Protein AF-A0AAE1MCB1-F1 (afdb_monomer)

Nearest PDB structures (foldseek):
  1nek-assembly1_C  TM=3.043E-01  e=6.543E+00  Escherichia coli
  6whu-assembly1_C  TM=2.254E-01  e=8.872E+00  Rattus norvegicus

pLDDT: mean 79.87, std 18.41, range [43.16, 97.06]

Sequence (144 aa):
MHILRDCVYARKLWDVLVDPVHLVTFYSASLIEWGLLNLNKDLGSRFNEHWHLIWGVGIWMLWLWRNDACFNEDFQRPISPSEKVVNCWKSYVLVQNSVVSSTSGSLHSANWVPPPTDWVKCNVDGGDGENKRAGWMRWSSEKS

Foldseek 3Di:
DCQCPPDPVNVVLCVQFFDPVCVVVCVPDDPVRNLVCQQPDPRGDPVDPPRNQLSVLSSVVSVVLVVCVVPPPPDDDDPRSNCVSRVVSVVVVVVVVVVVVPPPDDPPPPDDDDDDPQWDDDDDDDDDDPDDDDDTDGDDDPDD

Structure (mmCIF, N/CA/C/O backbone):
data_AF-A0AAE1MCB1-F1
#
_entry.id   AF-A0AAE1MCB1-F1
#
loop_
_atom_site.group_PDB
_atom_site.id
_atom_site.type_symbol
_atom_site.label_atom_id
_atom_site.label_alt_id
_atom_site.label_comp_id
_atom_site.label_asym_id
_atom_site.label_entity_id
_atom_site.label_seq_id
_atom_site.pdbx_PDB_ins_code
_atom_site.Cartn_x
_atom_site.Cartn_y
_atom_site.Cartn_z
_atom_site.occupancy
_atom_site.B_iso_or_equiv
_atom_site.auth_seq_id
_atom_site.auth_comp_id
_atom_site.auth_asym_id
_atom_site.auth_atom_id
_atom_site.pdbx_PDB_model_num
ATOM 1 N N . MET A 1 1 ? -4.958 -11.830 3.586 1.00 61.91 1 MET A N 1
ATOM 2 C CA . MET A 1 1 ? -4.527 -11.253 2.293 1.00 61.91 1 MET A CA 1
ATOM 3 C C . MET A 1 1 ? -5.611 -10.387 1.657 1.00 61.91 1 MET A C 1
ATOM 5 O O . MET A 1 1 ? -5.355 -9.222 1.379 1.00 61.91 1 MET A O 1
ATOM 9 N N . HIS A 1 2 ? -6.828 -10.925 1.485 1.00 79.00 2 HIS A N 1
ATOM 10 C CA . HIS A 1 2 ? -7.849 -10.346 0.605 1.00 79.00 2 HIS A CA 1
ATOM 11 C C . HIS A 1 2 ? -8.125 -8.859 0.794 1.00 79.00 2 HIS A C 1
ATOM 13 O O . HIS A 1 2 ? -8.147 -8.119 -0.175 1.00 79.00 2 HIS A O 1
ATOM 19 N N . ILE A 1 3 ? -8.277 -8.383 2.024 1.00 86.69 3 ILE A N 1
ATOM 20 C CA . ILE A 1 3 ? -8.711 -7.001 2.245 1.00 86.69 3 ILE A CA 1
ATOM 21 C C . ILE A 1 3 ? -7.625 -5.973 1.880 1.00 86.69 3 ILE A C 1
ATOM 23 O O . ILE A 1 3 ? -7.948 -4.903 1.379 1.00 86.69 3 ILE A O 1
ATOM 27 N N . LEU A 1 4 ? -6.347 -6.300 2.080 1.00 93.56 4 LEU A N 1
ATOM 28 C CA . LEU A 1 4 ? -5.229 -5.373 1.855 1.00 93.56 4 LEU A CA 1
ATOM 29 C C . LEU A 1 4 ? -4.547 -5.567 0.495 1.00 93.56 4 LEU A C 1
ATOM 31 O O . LEU A 1 4 ? -3.737 -4.735 0.104 1.00 93.56 4 LEU A O 1
ATOM 35 N N . ARG A 1 5 ? -4.870 -6.640 -0.237 1.00 95.44 5 ARG A N 1
ATOM 36 C CA . ARG A 1 5 ? -4.270 -6.939 -1.546 1.00 95.44 5 ARG A CA 1
ATOM 37 C C . ARG A 1 5 ? -5.296 -7.185 -2.646 1.00 95.44 5 ARG A C 1
ATOM 39 O O . ARG A 1 5 ? -5.203 -6.576 -3.704 1.00 95.44 5 ARG A O 1
ATOM 46 N N . ASP A 1 6 ? -6.262 -8.067 -2.398 1.00 93.88 6 ASP A N 1
ATOM 47 C CA . ASP A 1 6 ? -7.093 -8.648 -3.463 1.00 93.88 6 ASP A CA 1
ATOM 48 C C . ASP A 1 6 ? -8.466 -7.977 -3.615 1.00 93.88 6 ASP A C 1
ATOM 50 O O . ASP A 1 6 ? -9.131 -8.162 -4.633 1.00 93.88 6 ASP A O 1
ATOM 54 N N . CYS A 1 7 ? -8.918 -7.201 -2.626 1.00 93.81 7 CYS A N 1
ATOM 55 C CA . CYS A 1 7 ? -10.198 -6.513 -2.707 1.00 93.81 7 CYS A CA 1
ATOM 56 C C . CYS A 1 7 ? -10.157 -5.448 -3.806 1.00 93.81 7 CYS A C 1
ATOM 58 O O . CYS A 1 7 ? -9.111 -4.861 -4.078 1.00 93.81 7 CYS A O 1
ATOM 60 N N . VAL A 1 8 ? -11.312 -5.164 -4.411 1.00 92.69 8 VAL A N 1
ATOM 61 C CA . VAL A 1 8 ? -11.423 -4.268 -5.577 1.00 92.69 8 VAL A CA 1
ATOM 62 C C . VAL A 1 8 ? -10.741 -2.920 -5.339 1.00 92.69 8 VAL A C 1
ATOM 64 O O . VAL A 1 8 ? -10.068 -2.398 -6.222 1.00 92.69 8 VAL A O 1
ATOM 67 N N . TYR A 1 9 ? -10.886 -2.362 -4.138 1.00 92.81 9 TYR A N 1
ATOM 68 C CA . TYR A 1 9 ? -10.282 -1.080 -3.801 1.00 92.81 9 TYR A CA 1
ATOM 69 C C . TYR A 1 9 ? -8.755 -1.163 -3.653 1.00 92.81 9 TYR A C 1
ATOM 71 O O . TYR A 1 9 ? -8.043 -0.344 -4.228 1.00 92.81 9 TYR A O 1
ATOM 79 N N . ALA A 1 10 ? -8.247 -2.168 -2.933 1.00 95.62 10 ALA A N 1
ATOM 80 C CA . ALA A 1 10 ? -6.808 -2.382 -2.790 1.00 95.62 10 ALA A CA 1
ATOM 81 C C . ALA A 1 10 ? -6.148 -2.671 -4.143 1.00 95.62 10 ALA A C 1
ATOM 83 O O . ALA A 1 10 ? -5.093 -2.122 -4.440 1.00 95.62 10 ALA A O 1
ATOM 84 N N . ARG A 1 11 ? -6.799 -3.463 -5.001 1.00 95.50 11 ARG A N 1
ATOM 85 C CA . ARG A 1 11 ? -6.301 -3.757 -6.347 1.00 95.50 11 ARG A CA 1
ATOM 86 C C . ARG A 1 11 ? -6.107 -2.504 -7.184 1.00 95.50 11 ARG A C 1
ATOM 88 O O . ARG A 1 11 ? -5.014 -2.309 -7.685 1.00 95.50 11 ARG A O 1
ATOM 95 N N . LYS A 1 12 ? -7.101 -1.611 -7.226 1.00 94.31 12 LYS A N 1
ATOM 96 C CA . LYS A 1 12 ? -6.987 -0.331 -7.947 1.00 94.31 12 LYS A CA 1
ATOM 97 C C . LYS A 1 12 ? -5.784 0.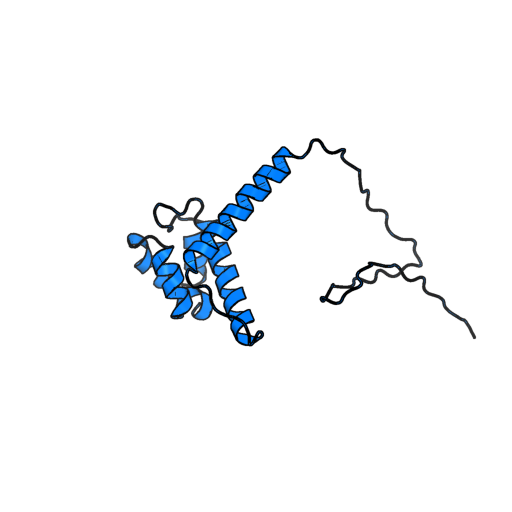502 -7.502 1.00 94.31 12 LYS A C 1
ATOM 99 O O . LYS A 1 12 ? -5.171 1.165 -8.326 1.00 94.31 12 LYS A O 1
ATOM 104 N N . LEU A 1 13 ? -5.454 0.483 -6.209 1.00 95.56 13 LEU A N 1
ATOM 105 C CA . LEU A 1 13 ? -4.256 1.148 -5.699 1.00 95.56 13 LEU A CA 1
ATOM 106 C C . LEU A 1 13 ? -2.983 0.455 -6.208 1.00 95.56 13 LEU A C 1
ATOM 108 O O . LEU A 1 13 ? -2.084 1.113 -6.728 1.00 95.56 13 LEU A O 1
ATOM 112 N N . TRP A 1 14 ? -2.904 -0.865 -6.046 1.00 96.50 14 TRP A N 1
ATOM 113 C CA . TRP A 1 14 ? -1.715 -1.639 -6.396 1.00 96.50 14 TRP A CA 1
ATOM 114 C C . TRP A 1 14 ? -1.451 -1.692 -7.903 1.00 96.50 14 TRP A C 1
ATOM 116 O O . TRP A 1 14 ? -0.295 -1.581 -8.289 1.00 96.50 14 TRP A O 1
ATOM 126 N N . ASP A 1 15 ? -2.490 -1.744 -8.739 1.00 95.38 15 ASP A N 1
ATOM 127 C CA . ASP A 1 15 ? -2.392 -1.695 -10.205 1.00 95.38 15 ASP A CA 1
ATOM 128 C C . ASP A 1 15 ? -1.720 -0.399 -10.705 1.00 95.38 15 ASP A C 1
ATOM 130 O O . ASP A 1 15 ? -1.164 -0.369 -11.799 1.00 95.38 15 ASP A O 1
ATOM 134 N N . VAL A 1 16 ? -1.761 0.676 -9.907 1.00 94.88 16 VAL A N 1
ATOM 135 C CA . VAL A 1 16 ? -1.092 1.951 -10.213 1.00 94.88 16 VAL A CA 1
ATOM 136 C C . VAL A 1 16 ? 0.317 2.015 -9.620 1.00 94.88 16 VAL A C 1
ATOM 138 O O . VAL A 1 16 ? 1.214 2.605 -10.217 1.00 94.88 16 VAL A O 1
ATOM 141 N N . LEU A 1 17 ? 0.521 1.462 -8.421 1.00 94.94 17 LEU A N 1
ATOM 142 C CA . LEU A 1 17 ? 1.786 1.594 -7.693 1.00 94.94 17 LEU A CA 1
ATOM 143 C C . LEU A 1 17 ? 2.844 0.556 -8.098 1.00 94.94 17 LEU A C 1
ATOM 145 O O . LEU A 1 17 ? 4.037 0.876 -8.070 1.00 94.94 17 LEU A O 1
ATOM 149 N N . VAL A 1 18 ? 2.420 -0.660 -8.438 1.00 96.12 18 VAL A N 1
ATOM 150 C CA . VAL A 1 18 ? 3.290 -1.778 -8.826 1.00 96.12 18 VAL A CA 1
ATOM 151 C C . VAL A 1 18 ? 3.601 -1.675 -10.317 1.00 96.12 18 VAL A C 1
ATOM 153 O O . VAL A 1 18 ? 2.713 -1.397 -11.121 1.00 96.12 18 VAL A O 1
ATOM 156 N N . ASP A 1 19 ? 4.852 -1.915 -10.705 1.00 95.31 19 ASP A N 1
ATOM 157 C CA . ASP A 1 19 ? 5.214 -1.987 -12.118 1.00 95.31 19 ASP A CA 1
ATOM 158 C C . ASP A 1 19 ? 4.427 -3.120 -12.809 1.00 95.31 19 ASP A C 1
ATOM 160 O O . ASP A 1 19 ? 4.384 -4.243 -12.284 1.00 95.31 19 ASP A O 1
ATOM 164 N N . PRO A 1 20 ? 3.827 -2.876 -13.990 1.00 95.19 20 PRO A N 1
ATOM 165 C CA . PRO A 1 20 ? 3.083 -3.888 -14.732 1.00 95.19 20 PRO A CA 1
ATOM 166 C C . PRO A 1 20 ? 3.811 -5.228 -14.897 1.00 95.19 20 PRO A C 1
ATOM 168 O O . PRO A 1 20 ? 3.164 -6.278 -14.869 1.00 95.19 20 PRO A O 1
ATOM 171 N N . VAL A 1 21 ? 5.146 -5.223 -15.010 1.00 95.25 21 VAL A N 1
ATOM 172 C CA . VAL A 1 21 ? 5.950 -6.451 -15.148 1.00 95.25 21 VAL A CA 1
ATOM 173 C C . VAL A 1 21 ? 5.903 -7.343 -13.898 1.00 95.25 21 VAL A C 1
ATOM 175 O O . VAL A 1 21 ? 6.128 -8.552 -13.979 1.00 95.25 21 VAL A O 1
ATOM 178 N N . HIS A 1 22 ? 5.586 -6.772 -12.735 1.00 95.62 22 HIS A N 1
ATOM 179 C CA . HIS A 1 22 ? 5.571 -7.460 -11.448 1.00 95.62 22 HIS A CA 1
ATOM 180 C C . HIS A 1 22 ? 4.165 -7.822 -10.952 1.00 95.62 22 HIS A C 1
ATOM 182 O O . HIS A 1 22 ? 4.060 -8.595 -9.997 1.00 95.62 22 HIS A O 1
ATOM 188 N N . LEU A 1 23 ? 3.091 -7.348 -11.601 1.00 95.44 23 LEU A N 1
ATOM 189 C CA . LEU A 1 23 ? 1.706 -7.560 -11.146 1.00 95.44 23 LEU A CA 1
ATOM 190 C C . LEU A 1 23 ? 1.343 -9.041 -10.986 1.00 95.44 23 LEU A C 1
ATOM 192 O O . LEU A 1 23 ? 0.733 -9.421 -9.986 1.00 95.44 23 LEU A O 1
ATOM 196 N N . VAL A 1 24 ? 1.745 -9.893 -11.934 1.00 96.19 24 VAL A N 1
ATOM 197 C CA . VAL A 1 24 ? 1.450 -11.335 -11.874 1.00 96.19 24 VAL A CA 1
ATOM 198 C C . VAL A 1 24 ? 2.050 -11.947 -10.608 1.00 96.19 24 VAL A C 1
ATOM 200 O O . VAL A 1 24 ? 1.324 -12.527 -9.803 1.00 96.19 24 VAL A O 1
ATOM 203 N N . THR A 1 25 ? 3.349 -11.739 -10.387 1.00 96.00 25 THR A N 1
ATOM 204 C CA . THR A 1 25 ? 4.073 -12.236 -9.208 1.00 96.00 25 THR A CA 1
ATOM 205 C C . THR A 1 25 ? 3.530 -11.637 -7.909 1.00 96.00 25 THR A C 1
ATOM 207 O O . THR A 1 25 ? 3.433 -12.324 -6.892 1.00 96.00 25 THR A O 1
ATOM 210 N N . PHE A 1 26 ? 3.146 -10.359 -7.932 1.00 96.31 26 PHE A N 1
ATOM 211 C CA . PHE A 1 26 ? 2.602 -9.652 -6.775 1.00 96.31 26 PHE A CA 1
ATOM 212 C C . PHE A 1 26 ? 1.282 -10.270 -6.287 1.00 96.31 26 PHE A C 1
ATOM 214 O O . PHE A 1 26 ? 1.097 -10.481 -5.081 1.00 96.31 26 PHE A O 1
ATOM 221 N N . TYR A 1 27 ? 0.370 -10.597 -7.208 1.00 96.06 27 TYR A N 1
ATOM 222 C CA . TYR A 1 27 ? -0.931 -11.179 -6.866 1.00 96.06 27 TYR A CA 1
ATOM 223 C C . TYR A 1 27 ? -0.896 -12.696 -6.657 1.00 96.06 27 TYR A C 1
ATOM 225 O O . TYR A 1 27 ? -1.733 -13.219 -5.918 1.00 96.06 27 TYR A O 1
ATOM 233 N N . SER A 1 28 ? 0.072 -13.405 -7.241 1.00 95.50 28 SER A N 1
ATOM 234 C CA . SER A 1 28 ? 0.194 -14.858 -7.074 1.00 95.50 28 SER A CA 1
ATOM 235 C C . SER A 1 28 ? 0.905 -15.281 -5.785 1.00 95.50 28 SER A C 1
ATOM 237 O O . SER A 1 28 ? 0.731 -16.416 -5.354 1.00 95.50 28 SER A O 1
ATOM 239 N N . ALA A 1 29 ? 1.697 -14.403 -5.160 1.00 95.00 29 ALA A N 1
ATOM 240 C CA . ALA A 1 29 ? 2.473 -14.733 -3.960 1.00 95.00 29 ALA A CA 1
ATOM 241 C C . ALA A 1 29 ? 1.591 -15.122 -2.753 1.00 95.00 29 ALA A C 1
ATOM 243 O O . ALA A 1 29 ? 0.516 -14.546 -2.544 1.00 95.00 29 ALA A O 1
ATOM 244 N N . SER A 1 30 ? 2.058 -16.048 -1.911 1.00 95.00 30 SER A N 1
ATOM 245 C CA . SER A 1 30 ? 1.466 -16.288 -0.584 1.00 95.00 30 SER A CA 1
ATOM 246 C C . SER A 1 30 ? 1.723 -15.106 0.365 1.00 95.00 30 SER A C 1
ATOM 248 O O . SER A 1 30 ? 2.477 -14.194 0.044 1.00 95.00 30 SER A O 1
ATOM 250 N N . LEU A 1 31 ? 1.108 -15.085 1.554 1.00 91.81 31 LEU A N 1
ATOM 251 C CA . LEU A 1 31 ? 1.249 -13.963 2.500 1.00 91.81 31 LEU A CA 1
ATOM 252 C C . LEU A 1 31 ? 2.708 -13.662 2.874 1.00 91.81 31 LEU A C 1
ATOM 254 O O . LEU A 1 31 ? 3.131 -12.508 2.823 1.00 91.81 31 LEU A O 1
ATOM 258 N N . ILE A 1 32 ? 3.461 -14.698 3.247 1.00 94.75 32 ILE A N 1
ATOM 259 C CA . ILE A 1 32 ? 4.858 -14.551 3.672 1.00 94.75 32 ILE A CA 1
ATOM 260 C C . ILE A 1 32 ? 5.718 -14.130 2.480 1.00 94.75 32 ILE A C 1
ATOM 262 O O . ILE A 1 32 ? 6.484 -13.173 2.580 1.00 94.75 32 ILE A O 1
ATOM 266 N N . GLU A 1 33 ? 5.545 -14.790 1.334 1.00 95.62 33 GLU A N 1
ATOM 267 C CA . GLU A 1 33 ? 6.262 -14.448 0.104 1.00 95.62 33 GLU A CA 1
ATOM 268 C C . GLU A 1 33 ? 5.960 -13.026 -0.349 1.00 95.62 33 GLU A C 1
ATOM 270 O O . GLU A 1 33 ? 6.869 -12.326 -0.766 1.00 95.62 33 GLU A O 1
ATOM 275 N N . TRP A 1 34 ? 4.715 -12.568 -0.233 1.00 95.88 34 TRP A N 1
ATOM 276 C CA . TRP A 1 34 ? 4.323 -11.211 -0.596 1.00 95.88 34 TRP A CA 1
ATOM 277 C C . TRP A 1 34 ? 5.020 -10.182 0.290 1.00 95.88 34 TRP A C 1
ATOM 279 O O . TRP A 1 34 ? 5.554 -9.206 -0.229 1.00 95.88 34 TRP A O 1
ATOM 289 N N . GLY A 1 35 ? 5.091 -10.415 1.604 1.00 95.94 35 GLY A N 1
ATOM 290 C CA . GLY A 1 35 ? 5.870 -9.560 2.502 1.00 95.94 35 GLY A CA 1
ATOM 291 C C . GLY A 1 35 ? 7.350 -9.525 2.115 1.00 95.94 35 GLY A C 1
ATOM 292 O O . GLY A 1 35 ? 7.913 -8.453 1.908 1.00 95.94 35 GLY A O 1
ATOM 293 N N . LEU A 1 36 ? 7.969 -10.693 1.929 1.00 96.75 36 LEU A N 1
ATOM 294 C CA . LEU A 1 36 ? 9.378 -10.786 1.535 1.00 96.75 36 LEU A CA 1
ATOM 295 C C . LEU A 1 36 ? 9.650 -10.149 0.168 1.00 96.75 36 LEU A C 1
ATOM 297 O O . LEU A 1 36 ? 10.667 -9.481 0.001 1.00 96.75 36 LEU A O 1
ATOM 301 N N . LEU A 1 37 ? 8.756 -10.334 -0.801 1.00 95.75 37 LEU A N 1
ATOM 302 C CA . LEU A 1 37 ? 8.872 -9.780 -2.145 1.00 95.75 37 LEU A CA 1
ATOM 303 C C . LEU A 1 37 ? 8.886 -8.250 -2.094 1.00 95.75 37 LEU A C 1
ATOM 305 O O . LEU A 1 37 ? 9.762 -7.637 -2.691 1.00 95.75 37 LEU A O 1
ATOM 309 N N . ASN A 1 38 ? 7.960 -7.647 -1.348 1.00 96.06 38 ASN A N 1
ATOM 310 C CA . ASN A 1 38 ? 7.838 -6.193 -1.259 1.00 96.06 38 ASN A CA 1
ATOM 311 C C . ASN A 1 38 ? 8.910 -5.531 -0.385 1.00 96.06 38 ASN A C 1
ATOM 313 O O . ASN A 1 38 ? 9.224 -4.363 -0.593 1.00 96.06 38 ASN A O 1
ATOM 317 N N . LEU A 1 39 ? 9.474 -6.258 0.582 1.00 95.69 39 LEU A N 1
ATOM 318 C CA . LEU A 1 39 ? 10.547 -5.743 1.434 1.00 95.69 39 LEU A CA 1
ATOM 319 C C . LEU A 1 39 ? 11.929 -5.841 0.777 1.00 95.69 39 LEU A C 1
ATOM 321 O O . LEU A 1 39 ? 12.780 -5.000 1.044 1.00 95.69 39 LEU A O 1
ATOM 325 N N . ASN A 1 40 ? 12.160 -6.857 -0.062 1.00 94.75 40 ASN A N 1
ATOM 326 C CA . ASN A 1 40 ? 13.497 -7.160 -0.589 1.00 94.75 40 ASN A CA 1
ATOM 327 C C . ASN A 1 40 ? 13.683 -6.838 -2.075 1.00 94.75 40 ASN A C 1
ATOM 329 O O . ASN A 1 40 ? 14.818 -6.833 -2.549 1.00 94.75 40 ASN A O 1
ATOM 333 N N . LYS A 1 41 ? 12.605 -6.623 -2.833 1.00 92.69 41 LYS A N 1
ATOM 334 C CA . LYS A 1 41 ? 12.682 -6.282 -4.257 1.00 92.69 41 LYS A CA 1
ATOM 335 C C . LYS A 1 41 ? 12.006 -4.952 -4.509 1.00 92.69 41 LYS A C 1
ATOM 337 O O . LYS A 1 41 ? 11.011 -4.631 -3.868 1.00 92.69 41 LYS A O 1
ATOM 342 N N . ASP A 1 42 ? 12.528 -4.215 -5.477 1.00 93.06 42 ASP A N 1
ATOM 343 C CA . ASP A 1 42 ? 11.825 -3.064 -6.015 1.00 93.06 42 ASP A CA 1
ATOM 344 C C . ASP A 1 42 ? 10.772 -3.556 -7.010 1.00 93.06 42 ASP A C 1
ATOM 346 O O . ASP A 1 42 ? 11.111 -4.122 -8.049 1.00 93.06 42 ASP A O 1
ATOM 350 N N . LEU A 1 43 ? 9.499 -3.425 -6.637 1.00 94.12 43 LEU A N 1
ATOM 351 C CA . LEU A 1 43 ? 8.366 -3.729 -7.512 1.00 94.12 43 LEU A CA 1
ATOM 352 C C . LEU A 1 43 ? 7.632 -2.458 -7.938 1.00 94.12 43 LEU A C 1
ATOM 354 O O . LEU A 1 43 ? 6.578 -2.555 -8.568 1.00 94.12 43 LEU A O 1
ATOM 358 N N . GLY A 1 44 ? 8.117 -1.287 -7.525 1.00 91.56 44 GLY A N 1
ATOM 359 C CA . GLY A 1 44 ? 7.445 -0.028 -7.775 1.00 91.56 44 GLY A CA 1
ATOM 360 C C . GLY A 1 44 ? 7.515 0.355 -9.245 1.00 91.56 44 GLY A C 1
ATOM 361 O O . GLY A 1 44 ? 8.477 0.048 -9.944 1.00 91.56 44 GLY A O 1
ATOM 362 N N . SER A 1 45 ? 6.499 1.074 -9.720 1.00 87.00 45 SER A N 1
ATOM 363 C CA . SER A 1 45 ? 6.615 1.787 -10.994 1.00 87.00 45 SER A CA 1
ATOM 364 C C . SER A 1 45 ? 7.809 2.760 -10.968 1.00 87.00 45 SER A C 1
ATOM 366 O O . SER A 1 45 ? 8.250 3.182 -9.901 1.00 87.00 45 SER A O 1
ATOM 368 N N . ARG A 1 46 ? 8.302 3.179 -12.142 1.00 67.50 46 ARG A N 1
ATOM 369 C CA . ARG A 1 46 ? 9.510 4.024 -12.312 1.00 67.50 46 ARG A CA 1
ATOM 370 C C . ARG A 1 46 ? 9.589 5.303 -11.458 1.00 67.50 46 ARG A C 1
ATOM 372 O O . ARG A 1 46 ? 10.659 5.892 -11.373 1.00 67.50 46 ARG A O 1
ATOM 379 N N . PHE A 1 47 ? 8.485 5.753 -10.866 1.00 65.44 47 PHE A N 1
ATOM 380 C CA . PHE A 1 47 ? 8.410 6.954 -10.027 1.00 65.44 47 PHE A CA 1
ATOM 381 C C . PHE A 1 47 ? 8.457 6.666 -8.516 1.00 65.44 47 PHE A C 1
ATOM 383 O O . PHE A 1 47 ? 8.394 7.598 -7.712 1.00 65.44 47 PHE A O 1
ATOM 390 N N . ASN A 1 48 ? 8.544 5.394 -8.124 1.00 68.69 48 ASN A N 1
ATOM 391 C CA . ASN A 1 48 ? 8.422 4.935 -6.745 1.00 68.69 48 ASN A CA 1
ATOM 392 C C . ASN A 1 48 ? 9.782 4.563 -6.148 1.00 68.69 48 ASN A C 1
ATOM 394 O O . ASN A 1 48 ? 10.033 3.408 -5.811 1.00 68.69 48 ASN A O 1
ATOM 398 N N . GLU A 1 49 ? 10.645 5.561 -5.962 1.00 73.88 49 GLU A N 1
ATOM 399 C CA . GLU A 1 49 ? 11.857 5.386 -5.159 1.00 73.88 49 GLU A CA 1
ATOM 400 C C . GLU A 1 49 ? 11.482 4.885 -3.751 1.00 73.88 49 GLU A C 1
ATOM 402 O O . GLU A 1 49 ? 10.544 5.390 -3.131 1.00 73.88 49 GLU A O 1
ATOM 407 N N . HIS A 1 50 ? 12.221 3.893 -3.243 1.00 88.56 50 HIS A N 1
ATOM 408 C CA . HIS A 1 50 ? 11.974 3.240 -1.948 1.00 88.56 50 HIS A CA 1
ATOM 409 C C . HIS A 1 50 ? 10.648 2.462 -1.859 1.00 88.56 50 HIS A C 1
ATOM 411 O O . HIS A 1 50 ? 9.869 2.621 -0.915 1.00 88.56 50 HIS A O 1
ATOM 417 N N . TRP A 1 51 ? 10.430 1.548 -2.810 1.00 94.25 51 TRP A N 1
ATOM 418 C CA . TRP A 1 51 ? 9.244 0.687 -2.883 1.00 94.25 51 TRP A CA 1
ATOM 419 C C . TRP A 1 51 ? 8.780 0.087 -1.550 1.00 94.25 51 TRP A C 1
ATOM 421 O O . TRP A 1 51 ? 7.606 0.191 -1.218 1.00 94.25 51 TRP A O 1
ATOM 431 N N . HIS A 1 52 ? 9.681 -0.499 -0.762 1.00 93.69 52 HIS A N 1
ATOM 432 C CA . HIS A 1 52 ? 9.357 -1.106 0.534 1.00 93.69 52 HIS A CA 1
ATOM 433 C C . HIS A 1 52 ? 8.625 -0.140 1.488 1.00 93.69 52 HIS A C 1
ATOM 435 O O . HIS A 1 52 ? 7.700 -0.549 2.194 1.00 93.69 52 HIS A O 1
ATOM 441 N N . LEU A 1 53 ? 8.981 1.150 1.476 1.00 93.12 53 LEU A N 1
ATOM 442 C CA . LEU A 1 53 ? 8.329 2.184 2.285 1.00 93.12 53 LEU A CA 1
ATOM 443 C C . LEU A 1 53 ? 6.984 2.585 1.686 1.00 93.12 53 LEU A C 1
ATOM 445 O O . LEU A 1 53 ? 5.995 2.665 2.412 1.00 93.12 53 LEU A O 1
ATOM 449 N N . ILE A 1 54 ? 6.917 2.765 0.366 1.00 94.75 54 ILE A N 1
ATOM 450 C CA . ILE A 1 54 ? 5.663 3.051 -0.348 1.00 94.75 54 ILE A CA 1
ATOM 451 C C . ILE A 1 54 ? 4.645 1.928 -0.127 1.00 94.75 54 ILE A C 1
ATOM 453 O O . ILE A 1 54 ? 3.482 2.194 0.175 1.00 94.75 54 ILE A O 1
ATOM 457 N N . TRP A 1 55 ? 5.080 0.674 -0.215 1.00 95.88 55 TRP A N 1
ATOM 458 C CA . TRP A 1 55 ? 4.265 -0.502 0.063 1.00 95.88 55 TRP A CA 1
ATOM 459 C C . TRP A 1 55 ? 3.783 -0.525 1.517 1.00 95.88 55 TRP A C 1
ATOM 461 O O . TRP A 1 55 ? 2.589 -0.714 1.759 1.00 95.88 55 TRP A O 1
ATOM 471 N N . GLY A 1 56 ? 4.671 -0.257 2.481 1.00 95.50 56 GLY A N 1
ATOM 472 C CA . GLY A 1 56 ? 4.309 -0.161 3.897 1.00 95.50 56 GLY A CA 1
ATOM 473 C C . GLY A 1 56 ? 3.264 0.927 4.173 1.00 95.50 56 GLY A C 1
ATOM 474 O O . GLY A 1 56 ? 2.245 0.661 4.814 1.00 95.50 56 GLY A O 1
ATOM 475 N N . VAL A 1 57 ? 3.461 2.131 3.623 1.00 95.62 57 VAL A N 1
ATOM 476 C CA . VAL A 1 57 ? 2.488 3.237 3.707 1.00 95.62 57 VAL A CA 1
ATOM 477 C C . VAL A 1 57 ? 1.177 2.863 3.013 1.00 95.62 57 VAL A C 1
ATOM 479 O O . VAL A 1 57 ? 0.103 3.161 3.535 1.00 95.62 57 VAL A O 1
ATOM 482 N N . GLY A 1 58 ? 1.235 2.174 1.873 1.00 95.81 58 GLY A N 1
ATOM 483 C CA . GLY A 1 58 ? 0.057 1.683 1.161 1.00 95.81 58 GLY A CA 1
ATOM 484 C C . GLY A 1 58 ? -0.770 0.708 2.001 1.00 95.81 58 GLY A C 1
ATOM 485 O O . GLY A 1 58 ? -1.985 0.875 2.105 1.00 95.81 58 GLY A O 1
ATOM 486 N N . ILE A 1 59 ? -0.128 -0.256 2.669 1.00 97.06 59 ILE A N 1
ATOM 487 C CA . ILE A 1 59 ? -0.799 -1.172 3.607 1.00 97.06 59 ILE A CA 1
ATOM 488 C C . ILE A 1 59 ? -1.466 -0.400 4.743 1.00 97.06 59 ILE A C 1
ATOM 490 O O . ILE A 1 59 ? -2.640 -0.640 5.039 1.00 97.06 59 ILE A O 1
ATOM 494 N N . TRP A 1 60 ? -0.730 0.522 5.364 1.00 95.94 60 TRP A N 1
ATOM 495 C CA . TRP A 1 60 ? -1.241 1.339 6.461 1.00 95.94 60 TRP A CA 1
ATOM 496 C C . TRP A 1 60 ? -2.475 2.146 6.042 1.00 95.94 60 TRP A C 1
ATOM 498 O O . TRP A 1 60 ? -3.512 2.081 6.699 1.00 95.94 60 TRP A O 1
ATOM 508 N N . MET A 1 61 ? -2.398 2.841 4.906 1.00 96.00 61 MET A N 1
ATOM 509 C CA . MET A 1 61 ? -3.499 3.645 4.375 1.00 96.00 61 MET A CA 1
ATOM 510 C C . MET A 1 61 ? -4.717 2.790 4.016 1.00 96.00 61 MET A C 1
ATOM 512 O O . MET A 1 61 ? -5.841 3.164 4.339 1.00 96.00 61 MET A O 1
ATOM 516 N N . LEU A 1 62 ? -4.523 1.617 3.405 1.00 96.50 62 LEU A N 1
ATOM 517 C CA . LEU A 1 62 ? -5.623 0.690 3.121 1.00 96.50 62 LEU A CA 1
ATOM 518 C C . LEU A 1 62 ? -6.328 0.218 4.394 1.00 96.50 62 LEU A C 1
ATOM 520 O O . LEU A 1 62 ? -7.556 0.118 4.408 1.00 96.50 62 LEU A O 1
ATOM 524 N N . TRP A 1 63 ? -5.566 -0.071 5.451 1.00 95.88 63 TRP A N 1
ATOM 525 C CA . TRP A 1 63 ? -6.126 -0.428 6.750 1.00 95.88 63 TRP A CA 1
ATOM 526 C C . TRP A 1 63 ? -6.897 0.745 7.369 1.00 95.88 63 TRP A C 1
ATOM 528 O O . TRP A 1 63 ? -8.042 0.558 7.783 1.00 95.88 63 TRP A O 1
ATOM 538 N N . LEU A 1 64 ? -6.317 1.949 7.349 1.00 95.38 64 LEU A N 1
ATOM 539 C CA . LEU A 1 64 ? -6.923 3.163 7.897 1.00 95.38 64 LEU A CA 1
ATOM 540 C C . LEU A 1 64 ? -8.237 3.505 7.188 1.00 95.38 64 LEU A C 1
ATOM 542 O O . LEU A 1 64 ? -9.280 3.557 7.827 1.00 95.38 64 LEU A O 1
ATOM 546 N N . TRP A 1 65 ? -8.221 3.622 5.858 1.00 95.62 65 TRP A N 1
ATOM 547 C CA . TRP A 1 65 ? -9.417 3.940 5.072 1.00 95.62 65 TRP A CA 1
ATOM 548 C C . TRP A 1 65 ? -10.515 2.892 5.204 1.00 95.62 65 TRP A C 1
ATOM 550 O O . TRP A 1 65 ? -11.694 3.199 5.051 1.00 95.62 65 TRP A O 1
ATOM 560 N N . ARG A 1 66 ? -10.149 1.629 5.443 1.00 93.88 66 ARG A N 1
ATOM 561 C CA . ARG A 1 66 ? -11.143 0.598 5.726 1.00 93.88 66 ARG A CA 1
ATOM 562 C C . ARG A 1 66 ? -11.788 0.824 7.085 1.00 93.88 66 ARG A C 1
ATOM 564 O O . ARG A 1 66 ? -13.001 0.699 7.181 1.00 93.88 66 ARG A O 1
ATOM 571 N N . ASN A 1 67 ? -10.991 1.099 8.111 1.00 95.00 67 ASN A N 1
ATOM 572 C CA . ASN A 1 67 ? -11.517 1.329 9.447 1.00 95.00 67 ASN A CA 1
ATOM 573 C C . ASN A 1 67 ? -12.383 2.591 9.478 1.00 95.00 67 ASN A C 1
ATOM 575 O O . ASN A 1 67 ? -13.497 2.526 9.983 1.00 95.00 67 ASN A O 1
ATOM 579 N N . ASP A 1 68 ? -11.943 3.681 8.851 1.00 95.75 68 ASP A N 1
ATOM 580 C CA . ASP A 1 68 ? -12.754 4.893 8.733 1.00 95.75 68 ASP A CA 1
ATOM 581 C C . ASP A 1 68 ? -14.067 4.600 8.003 1.00 95.75 68 ASP A C 1
ATOM 583 O O . ASP A 1 68 ? -15.129 4.941 8.500 1.00 95.75 68 ASP A O 1
ATOM 587 N N . ALA A 1 69 ? -14.039 3.854 6.895 1.00 93.19 69 ALA A N 1
ATOM 588 C CA . ALA A 1 69 ? -15.268 3.458 6.205 1.00 93.19 69 ALA A CA 1
ATOM 589 C C . ALA A 1 69 ? -16.218 2.578 7.047 1.00 93.19 69 ALA A C 1
ATOM 591 O O . ALA A 1 69 ? -17.382 2.436 6.683 1.00 93.19 69 ALA A O 1
ATOM 592 N N . CYS A 1 70 ? -15.737 1.943 8.121 1.00 93.44 70 CYS A N 1
ATOM 593 C CA . CYS A 1 70 ? -16.562 1.141 9.026 1.00 93.44 70 CYS A CA 1
ATOM 594 C C . CYS A 1 70 ? -17.092 1.935 10.225 1.00 93.44 70 CYS A C 1
ATOM 596 O O . CYS A 1 70 ? -18.139 1.572 10.754 1.00 93.44 70 CYS A O 1
ATOM 598 N N . PHE A 1 71 ? -16.361 2.953 10.681 1.00 95.19 71 PHE A N 1
ATOM 599 C CA . PHE A 1 71 ? -16.622 3.623 11.961 1.00 95.19 71 PHE A CA 1
ATOM 600 C C . PHE A 1 71 ? -16.888 5.128 11.840 1.00 95.19 71 PHE A C 1
ATOM 602 O O . PHE A 1 71 ? -17.272 5.750 12.824 1.00 95.19 71 PHE A O 1
ATOM 609 N N . ASN A 1 72 ? -16.685 5.714 10.662 1.00 94.31 72 ASN A N 1
ATOM 610 C CA . ASN A 1 72 ? -16.909 7.124 10.381 1.00 94.31 72 ASN A CA 1
ATOM 611 C C . ASN A 1 72 ? -17.897 7.257 9.212 1.00 94.31 72 ASN A C 1
ATOM 613 O O . ASN A 1 72 ? -17.546 7.021 8.056 1.00 94.31 72 ASN A O 1
ATOM 617 N N . GLU A 1 73 ? -19.136 7.638 9.527 1.00 92.19 73 GLU A N 1
ATOM 618 C CA . GLU A 1 73 ? -20.232 7.768 8.555 1.00 92.19 73 GLU A CA 1
ATOM 619 C C . GLU A 1 73 ? -19.957 8.841 7.488 1.00 92.19 73 GLU A C 1
ATOM 621 O O . GLU A 1 73 ? -20.401 8.708 6.347 1.00 92.19 73 GLU A O 1
ATOM 626 N N . ASP A 1 74 ? -19.148 9.850 7.820 1.00 95.12 74 ASP A N 1
ATOM 627 C CA . ASP A 1 74 ? -18.788 10.946 6.918 1.00 95.12 74 ASP A CA 1
ATOM 628 C C . ASP A 1 74 ? -17.564 10.626 6.046 1.00 95.12 74 ASP A C 1
ATOM 630 O O . ASP A 1 74 ? -17.175 11.418 5.178 1.00 95.12 74 ASP A O 1
ATOM 634 N N . PHE A 1 75 ? -16.918 9.472 6.250 1.00 94.81 75 PHE A N 1
ATOM 635 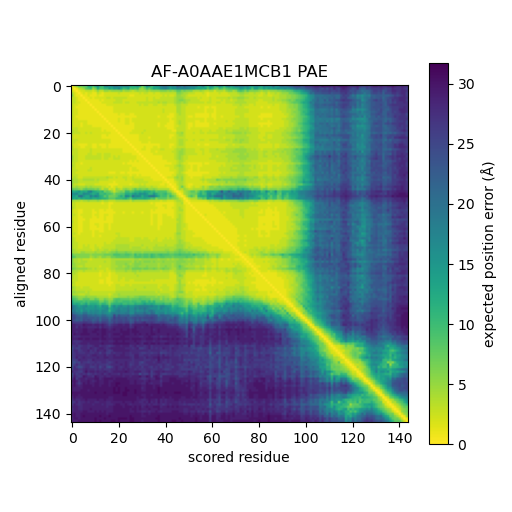C CA . PHE A 1 75 ? -15.681 9.153 5.553 1.00 94.81 75 PHE A CA 1
ATOM 636 C C . PHE A 1 75 ? -15.901 8.949 4.051 1.00 94.81 75 PHE A C 1
ATOM 638 O O . PHE A 1 75 ? -16.576 8.024 3.597 1.00 94.81 75 PHE A O 1
ATOM 645 N N . GLN A 1 76 ? -15.215 9.774 3.261 1.00 92.88 76 GLN A N 1
ATOM 646 C CA . GLN A 1 76 ? -15.117 9.621 1.817 1.00 92.88 76 GLN A CA 1
ATOM 647 C C . GLN A 1 76 ? -13.738 9.088 1.438 1.00 92.88 76 GLN A C 1
ATOM 649 O O . GLN A 1 76 ? -12.701 9.622 1.838 1.00 92.88 76 GLN A O 1
ATOM 654 N N . ARG A 1 77 ? -13.718 8.035 0.615 1.00 90.62 77 ARG A N 1
ATOM 655 C CA . ARG A 1 77 ? -12.461 7.477 0.106 1.00 90.62 77 ARG A CA 1
ATOM 656 C C . ARG A 1 77 ? -11.736 8.510 -0.768 1.00 90.62 77 ARG A C 1
ATOM 658 O O . ARG A 1 77 ? -12.392 9.222 -1.529 1.00 90.62 77 ARG A O 1
ATOM 665 N N . PRO A 1 78 ? -10.394 8.564 -0.728 1.00 92.50 78 PRO A N 1
ATOM 666 C CA . PRO A 1 78 ? -9.635 9.464 -1.588 1.00 92.50 78 PRO A CA 1
ATOM 667 C C . PRO A 1 78 ? -9.888 9.210 -3.077 1.00 92.50 78 PRO A C 1
ATOM 669 O O . PRO A 1 78 ? -9.925 8.061 -3.516 1.00 92.50 78 PRO A O 1
ATOM 672 N N . ILE A 1 79 ? -9.980 10.293 -3.853 1.00 89.81 79 ILE A N 1
ATOM 673 C CA . ILE A 1 79 ? -10.150 10.246 -5.316 1.00 89.81 79 ILE A CA 1
ATOM 674 C C . ILE A 1 79 ? -8.895 9.677 -5.995 1.00 89.81 79 ILE A C 1
ATOM 676 O O . ILE A 1 79 ? -9.010 8.834 -6.881 1.00 89.81 79 ILE A O 1
ATOM 680 N N . SER A 1 80 ? -7.709 10.074 -5.516 1.00 92.94 80 SER A N 1
ATOM 681 C CA . SER A 1 80 ? -6.404 9.585 -5.988 1.00 92.94 80 SER A CA 1
ATOM 682 C C . SER A 1 80 ? -5.642 8.860 -4.863 1.00 92.94 80 SER A C 1
ATOM 684 O O . SER A 1 80 ? -4.754 9.446 -4.234 1.00 92.94 80 SER A O 1
ATOM 686 N N . PRO A 1 81 ? -5.968 7.585 -4.556 1.00 93.31 81 PRO A N 1
ATOM 687 C CA . PRO A 1 81 ? -5.329 6.832 -3.474 1.00 93.31 81 PRO A CA 1
ATOM 688 C C . PRO A 1 81 ? -3.808 6.689 -3.626 1.00 93.31 81 PRO A C 1
ATOM 690 O O . PRO A 1 81 ? -3.081 6.802 -2.641 1.00 93.31 81 PRO A O 1
ATOM 693 N N . SER A 1 82 ? -3.320 6.471 -4.852 1.00 93.44 82 SER A N 1
ATOM 694 C CA . SER A 1 82 ? -1.889 6.311 -5.150 1.00 93.44 82 SER A CA 1
ATOM 695 C C . SER A 1 82 ? -1.104 7.585 -4.843 1.00 93.44 82 SER A C 1
ATOM 697 O O . SER A 1 82 ? -0.092 7.528 -4.148 1.00 93.44 82 SER A O 1
ATOM 699 N N . GLU A 1 83 ? -1.606 8.745 -5.271 1.00 92.81 83 GLU A N 1
ATOM 700 C CA . GLU A 1 83 ? -1.005 10.043 -4.950 1.00 92.81 83 GLU A CA 1
ATOM 701 C C . GLU A 1 83 ? -0.973 10.287 -3.443 1.00 92.81 83 GLU A C 1
ATOM 703 O O . GLU A 1 83 ? 0.034 10.756 -2.917 1.00 92.81 83 GLU A O 1
ATOM 708 N N . LYS A 1 84 ? -2.044 9.930 -2.720 1.00 94.31 84 LYS A N 1
ATOM 709 C CA . LYS A 1 84 ? -2.090 10.092 -1.261 1.00 94.31 84 LYS A CA 1
ATOM 710 C C . LYS A 1 84 ? -1.008 9.261 -0.567 1.00 94.31 84 LYS A C 1
ATOM 712 O O . LYS A 1 84 ? -0.358 9.772 0.344 1.00 94.31 84 LYS A O 1
ATOM 717 N N . VAL A 1 85 ? -0.791 8.022 -1.013 1.00 94.56 85 VAL A N 1
ATOM 718 C CA . VAL A 1 85 ? 0.274 7.139 -0.506 1.00 94.56 85 VAL A CA 1
ATOM 719 C C . VAL A 1 85 ? 1.655 7.724 -0.805 1.00 94.56 85 VAL A C 1
ATOM 721 O O . VAL A 1 85 ? 2.454 7.896 0.117 1.00 94.56 85 VAL A O 1
ATOM 724 N N . VAL A 1 86 ? 1.923 8.090 -2.062 1.00 91.56 86 VAL A N 1
ATOM 725 C CA . VAL A 1 86 ? 3.224 8.637 -2.484 1.00 91.56 86 VAL A CA 1
ATOM 726 C C . VAL A 1 86 ? 3.535 9.949 -1.763 1.00 91.56 86 VAL A C 1
ATOM 728 O O . VAL A 1 86 ? 4.648 10.135 -1.274 1.00 91.56 86 VAL A O 1
ATOM 731 N N . ASN A 1 87 ? 2.559 10.850 -1.645 1.00 91.44 87 ASN A N 1
ATOM 732 C CA . ASN A 1 87 ? 2.733 12.117 -0.939 1.00 91.44 87 ASN A CA 1
ATOM 733 C C . ASN A 1 87 ? 2.968 11.903 0.557 1.00 91.44 87 ASN A C 1
ATOM 735 O O . ASN A 1 87 ? 3.819 12.573 1.132 1.00 91.44 87 ASN A O 1
ATOM 739 N N . CYS A 1 88 ? 2.274 10.947 1.179 1.00 91.62 88 CYS A N 1
ATOM 740 C CA . CYS A 1 88 ? 2.491 10.609 2.583 1.00 91.62 88 CYS A CA 1
ATOM 741 C C . CYS A 1 88 ? 3.922 10.111 2.831 1.00 91.62 88 CYS A C 1
ATOM 743 O O . CYS A 1 88 ? 4.593 10.613 3.732 1.00 91.62 88 CYS A O 1
ATOM 745 N N . TRP A 1 89 ? 4.419 9.201 1.989 1.00 89.25 89 TRP A N 1
ATOM 746 C CA . TRP A 1 89 ? 5.819 8.769 2.005 1.00 89.25 89 TRP A CA 1
ATOM 747 C C . TRP A 1 89 ? 6.785 9.957 1.869 1.00 89.25 89 TRP A C 1
ATOM 749 O O . TRP A 1 89 ? 7.655 10.146 2.720 1.00 89.25 89 TRP A O 1
ATOM 759 N N . LYS A 1 90 ? 6.596 10.805 0.850 1.00 88.19 90 LYS A N 1
ATOM 760 C CA . LYS A 1 90 ? 7.445 11.986 0.624 1.00 88.19 90 LYS A CA 1
ATOM 761 C C . LYS A 1 90 ? 7.462 12.921 1.832 1.00 88.19 90 LYS A C 1
ATOM 763 O O . LYS A 1 90 ? 8.524 13.414 2.205 1.00 88.19 90 LYS A O 1
ATOM 768 N N . SER A 1 91 ? 6.315 13.145 2.474 1.00 86.12 91 SER A N 1
ATOM 769 C CA . SER A 1 91 ? 6.237 13.955 3.692 1.00 86.12 91 SER A CA 1
ATOM 770 C C . SER A 1 91 ? 7.080 13.375 4.829 1.00 86.12 91 SER A C 1
ATOM 772 O O . SER A 1 91 ? 7.749 14.145 5.514 1.00 86.12 91 SER A O 1
ATOM 774 N N . TYR A 1 92 ? 7.124 12.050 5.006 1.00 81.94 92 TYR A N 1
ATOM 775 C CA . TYR A 1 92 ? 7.989 11.436 6.019 1.00 81.94 92 TYR A CA 1
ATOM 776 C C . TYR A 1 92 ? 9.479 11.692 5.754 1.00 81.94 92 TYR A C 1
ATOM 778 O O . TYR A 1 92 ? 10.204 12.041 6.687 1.00 81.94 92 TYR A O 1
ATOM 786 N N . VAL A 1 93 ? 9.926 11.606 4.497 1.00 78.12 93 VAL A N 1
ATOM 787 C CA . VAL A 1 93 ? 11.321 11.911 4.116 1.00 78.12 93 VAL A CA 1
ATOM 788 C C . VAL A 1 93 ? 11.669 13.373 4.376 1.00 78.12 93 VAL A C 1
ATOM 790 O O . VAL A 1 93 ? 12.697 13.681 4.979 1.00 78.12 93 VAL A O 1
ATOM 793 N N . LEU A 1 94 ? 10.808 14.291 3.929 1.00 71.38 94 LEU A N 1
ATOM 794 C CA . LEU A 1 94 ? 11.047 15.728 4.064 1.00 71.38 94 LEU A CA 1
ATOM 795 C C . LEU A 1 94 ? 11.098 16.152 5.537 1.00 71.38 94 LEU A C 1
ATOM 797 O O . LEU A 1 94 ? 11.974 16.929 5.923 1.00 71.38 94 LEU A O 1
ATOM 801 N N . VAL A 1 95 ? 10.211 15.601 6.373 1.00 69.56 95 VAL A N 1
ATOM 802 C CA . VAL A 1 95 ? 10.218 15.853 7.821 1.00 69.56 95 VAL A CA 1
ATOM 803 C C . VAL A 1 95 ? 11.500 15.320 8.459 1.00 69.56 95 VAL A C 1
ATOM 805 O O . VAL A 1 95 ? 12.140 16.064 9.203 1.00 69.56 95 VAL A O 1
ATOM 808 N N . GLN A 1 96 ? 11.940 14.101 8.130 1.00 61.03 96 GLN A N 1
ATOM 809 C CA . GLN A 1 96 ? 13.208 13.568 8.643 1.00 61.03 96 GLN A CA 1
ATOM 810 C C . GLN A 1 96 ? 14.404 14.465 8.284 1.00 61.03 96 GLN A C 1
ATOM 812 O O . GLN A 1 96 ? 15.196 14.805 9.163 1.00 61.03 96 GLN A O 1
ATOM 817 N N . ASN A 1 97 ? 14.493 14.940 7.040 1.00 59.56 97 ASN A N 1
ATOM 818 C CA . ASN A 1 97 ? 15.586 15.817 6.603 1.00 59.56 97 ASN A CA 1
ATOM 819 C C . ASN A 1 97 ? 15.565 17.193 7.303 1.00 59.56 97 ASN A C 1
ATOM 821 O O . ASN A 1 97 ? 16.620 17.752 7.615 1.00 59.56 97 ASN A O 1
ATOM 825 N N . SER A 1 98 ? 14.376 17.733 7.593 1.00 59.62 98 SER A N 1
ATOM 826 C CA . SER A 1 98 ? 14.218 19.006 8.317 1.00 59.62 98 SER A CA 1
ATOM 827 C C . SER A 1 98 ? 14.599 18.911 9.801 1.00 59.62 98 SER A C 1
ATOM 829 O O . SER A 1 98 ? 15.257 19.812 10.323 1.00 59.62 98 SER A O 1
ATOM 831 N N . VAL A 1 99 ? 14.266 17.801 10.471 1.00 56.88 99 VAL A N 1
ATOM 832 C CA . VAL A 1 99 ? 14.638 17.548 11.875 1.00 56.88 99 VAL A CA 1
ATOM 833 C C . VAL A 1 99 ? 16.150 17.384 12.011 1.00 56.88 99 VAL A C 1
ATOM 835 O O . VAL A 1 99 ? 16.742 17.994 12.897 1.00 56.88 99 VAL A O 1
ATOM 838 N N . VAL A 1 100 ? 16.791 16.645 11.098 1.00 55.03 10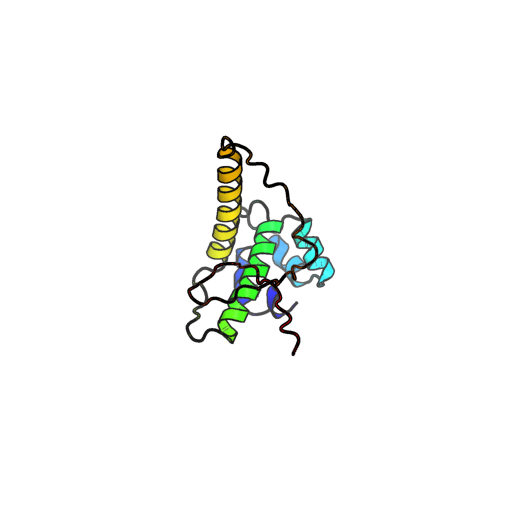0 VAL A N 1
ATOM 839 C CA . VAL A 1 100 ? 18.257 16.466 11.083 1.00 55.03 100 VAL A CA 1
ATOM 840 C C . VAL A 1 100 ? 18.990 17.789 10.827 1.00 55.03 100 VAL A C 1
ATOM 842 O O . VAL A 1 100 ? 20.067 18.015 11.370 1.00 55.03 100 VAL A O 1
ATOM 845 N N . SER A 1 101 ? 18.391 18.701 10.058 1.00 54.19 101 SER A N 1
ATOM 846 C CA . SER A 1 101 ? 18.976 20.021 9.777 1.00 54.19 101 SER A CA 1
ATOM 847 C C . SER A 1 101 ? 18.767 21.041 10.910 1.00 54.19 101 SER A C 1
ATOM 849 O O . SER A 1 101 ? 19.423 22.078 10.922 1.00 54.19 101 SER A O 1
ATOM 851 N N . SER A 1 102 ? 17.875 20.762 11.870 1.00 51.38 102 SER A N 1
ATOM 852 C CA . SER A 1 102 ? 17.474 21.703 12.932 1.00 51.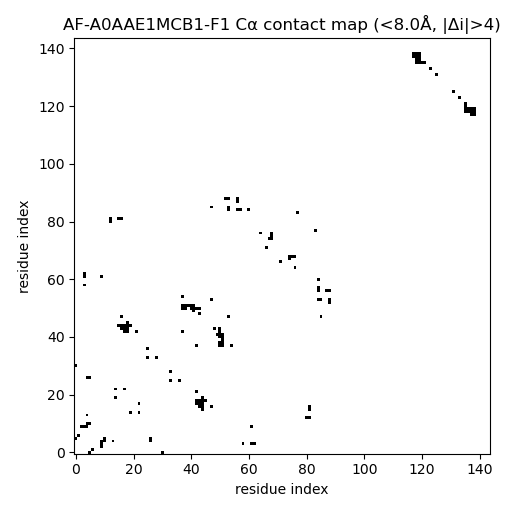38 102 SER A CA 1
ATOM 853 C C . SER A 1 102 ? 18.111 21.423 14.303 1.00 51.38 102 SER A C 1
ATOM 855 O O . SER A 1 102 ? 17.838 22.136 15.270 1.00 51.38 102 SER A O 1
ATOM 857 N N . THR A 1 103 ? 18.992 20.427 14.435 1.00 49.91 103 THR A N 1
ATOM 858 C CA . THR A 1 103 ? 19.644 20.079 15.715 1.00 49.91 103 THR A CA 1
ATOM 859 C C . THR A 1 103 ? 20.858 20.956 16.054 1.00 49.91 103 THR A C 1
ATOM 861 O O . THR A 1 103 ? 21.908 20.457 16.447 1.00 49.91 103 THR A O 1
ATOM 864 N N . SER A 1 104 ? 20.715 22.281 15.955 1.00 49.75 104 SER A N 1
ATOM 865 C CA . SER A 1 104 ? 21.550 23.235 16.716 1.00 49.75 104 SER A CA 1
ATOM 866 C C . SER A 1 104 ? 20.855 23.729 17.996 1.00 49.75 104 SER A C 1
ATOM 868 O O . SER A 1 104 ? 21.340 24.643 18.658 1.00 49.75 104 SER A O 1
ATOM 870 N N . GLY A 1 105 ? 19.725 23.120 18.372 1.00 52.16 105 GLY A N 1
ATOM 871 C CA . GLY A 1 105 ? 19.072 23.345 19.660 1.00 52.16 105 GLY A CA 1
ATOM 872 C C . GLY A 1 105 ? 19.795 22.615 20.794 1.00 52.16 105 GLY A C 1
ATOM 873 O O . GLY A 1 105 ? 20.090 21.429 20.680 1.00 52.16 105 GLY A O 1
ATOM 874 N N . SER A 1 106 ? 20.080 23.338 21.880 1.00 52.56 106 SER A N 1
ATOM 875 C CA . SER A 1 106 ? 20.693 22.826 23.111 1.00 52.56 106 SER A CA 1
ATOM 876 C C . SER A 1 106 ? 20.090 21.481 23.536 1.00 52.56 106 SER A C 1
ATOM 878 O O . SER A 1 106 ? 18.878 21.364 23.721 1.00 52.56 106 SER A O 1
ATOM 880 N N . LEU A 1 107 ? 20.948 20.470 23.706 1.00 50.06 107 LEU A N 1
ATOM 881 C CA . LEU A 1 107 ? 20.596 19.181 24.292 1.00 50.06 107 LEU A CA 1
ATOM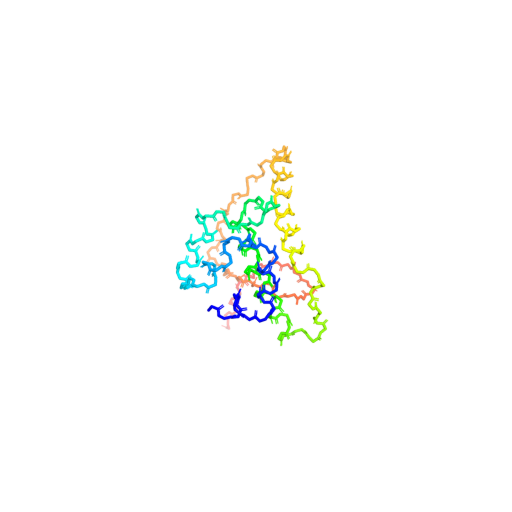 882 C C . LEU A 1 107 ? 20.206 19.407 25.760 1.00 50.06 107 LEU A C 1
ATOM 884 O O . LEU A 1 107 ? 21.042 19.343 26.662 1.00 50.06 107 LEU A O 1
ATOM 888 N N . HIS A 1 108 ? 18.935 19.697 26.026 1.00 55.12 108 HIS A N 1
ATOM 889 C CA . HIS A 1 108 ? 18.417 19.588 27.380 1.00 55.12 108 HIS A CA 1
ATOM 890 C C . HIS A 1 108 ? 18.401 18.107 27.749 1.00 55.12 108 HIS A C 1
ATOM 892 O O . HIS A 1 108 ? 17.602 17.324 27.240 1.00 55.12 108 HIS A O 1
ATOM 898 N N . SER A 1 109 ? 19.333 17.728 28.620 1.00 49.25 109 SER A N 1
ATOM 899 C CA . SER A 1 109 ? 19.397 16.415 29.247 1.00 49.25 109 SER A CA 1
ATOM 900 C C . SER A 1 109 ? 18.137 16.202 30.087 1.00 49.25 109 SER A C 1
ATOM 902 O O . SER A 1 109 ? 18.116 16.496 31.282 1.00 49.25 109 SER A O 1
ATOM 904 N N . ALA A 1 110 ? 17.070 15.703 29.467 1.00 57.66 110 ALA A N 1
ATOM 905 C CA . ALA A 1 110 ? 15.897 15.195 30.162 1.00 57.66 110 ALA A CA 1
ATOM 906 C C . ALA A 1 110 ? 16.266 13.851 30.807 1.00 57.66 110 ALA A C 1
ATOM 908 O O . ALA A 1 110 ? 15.900 12.781 30.326 1.00 57.66 110 ALA A O 1
ATOM 909 N N . ASN A 1 111 ? 17.061 13.909 31.877 1.00 59.12 111 ASN A N 1
ATOM 910 C CA . ASN A 1 111 ? 17.345 12.734 32.684 1.00 59.12 111 ASN A CA 1
ATOM 911 C C . ASN A 1 111 ? 16.044 12.289 33.342 1.00 59.12 111 ASN A C 1
ATOM 913 O O . ASN A 1 111 ? 15.397 13.052 34.060 1.00 59.12 111 ASN A O 1
ATOM 917 N N . TRP A 1 112 ? 15.661 11.046 33.074 1.00 66.50 112 TRP A N 1
ATOM 918 C CA . TRP A 1 1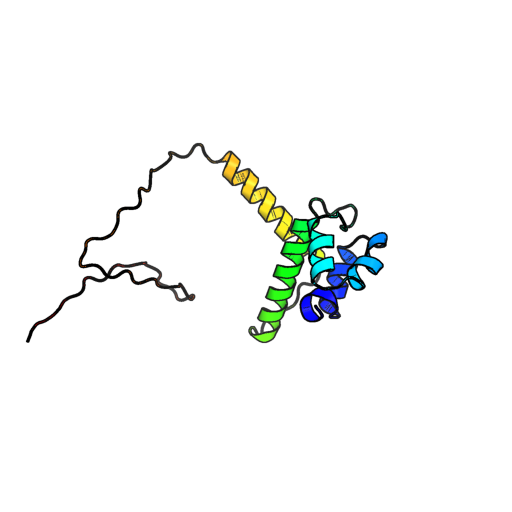12 ? 14.534 10.419 33.735 1.00 66.50 112 TRP A CA 1
ATOM 919 C C . TRP A 1 112 ? 14.869 10.238 35.219 1.00 66.50 112 TRP A C 1
ATOM 921 O O . TRP A 1 112 ? 15.851 9.579 35.560 1.00 66.50 112 TRP A O 1
ATOM 931 N N . VAL A 1 113 ? 14.061 10.829 36.098 1.00 71.25 113 VAL A N 1
ATOM 932 C CA . VAL A 1 113 ? 14.146 10.623 37.548 1.00 71.25 113 VAL A CA 1
ATOM 933 C C . VAL A 1 113 ? 12.948 9.767 37.962 1.00 71.25 113 VAL A C 1
ATOM 935 O O . VAL A 1 113 ? 11.814 10.149 37.654 1.00 71.25 113 VAL A O 1
ATOM 938 N N . PRO A 1 114 ? 13.157 8.617 38.630 1.00 68.56 114 PRO A N 1
ATOM 939 C CA . PRO A 1 114 ? 12.050 7.820 39.140 1.00 68.56 114 PRO A CA 1
ATOM 940 C C . PRO A 1 114 ? 11.244 8.633 40.165 1.00 68.56 114 PRO A C 1
ATOM 942 O O . PRO A 1 114 ? 11.839 9.342 40.981 1.00 68.56 114 PRO A O 1
ATOM 945 N N . PRO A 1 115 ? 9.904 8.545 40.155 1.00 71.06 115 PRO A N 1
ATOM 946 C CA . PRO A 1 115 ? 9.092 9.215 41.159 1.00 71.06 115 PRO A CA 1
ATOM 947 C C . PRO A 1 115 ? 9.331 8.615 42.562 1.00 71.06 115 PRO A C 1
ATOM 949 O O . PRO A 1 115 ? 9.760 7.462 42.670 1.00 71.06 115 PRO A O 1
ATOM 952 N N . PRO A 1 116 ? 9.057 9.373 43.642 1.00 79.38 116 PRO A N 1
ATOM 953 C CA . PRO A 1 116 ? 9.212 8.898 45.018 1.00 79.38 116 PRO A CA 1
ATOM 954 C C . PRO A 1 116 ? 8.362 7.655 45.324 1.00 79.38 116 PRO A C 1
ATOM 956 O O . PRO A 1 116 ? 7.316 7.447 44.714 1.00 79.38 116 PRO A O 1
ATOM 959 N N . THR A 1 117 ? 8.778 6.871 46.321 1.00 74.88 117 THR A N 1
ATOM 960 C CA . THR A 1 117 ? 8.224 5.543 46.657 1.00 74.88 117 THR A CA 1
ATOM 961 C C . THR A 1 117 ? 6.707 5.515 46.920 1.00 74.88 117 THR A C 1
ATOM 963 O O . THR A 1 117 ? 6.082 4.482 46.705 1.00 74.88 117 THR A O 1
ATOM 966 N N . ASP A 1 118 ? 6.093 6.640 47.301 1.00 78.06 118 ASP A N 1
ATOM 967 C CA . ASP A 1 118 ? 4.656 6.740 47.624 1.00 78.06 118 ASP A CA 1
ATOM 968 C C . ASP A 1 118 ? 3.775 7.201 46.443 1.00 78.06 118 ASP A C 1
ATOM 970 O O . ASP A 1 118 ? 2.637 7.641 46.630 1.00 78.06 118 ASP A O 1
ATOM 974 N N . TRP A 1 119 ? 4.309 7.170 45.218 1.00 70.44 119 TRP A N 1
ATOM 975 C CA . TRP A 1 119 ? 3.627 7.648 44.015 1.00 70.44 119 TRP A CA 1
ATOM 976 C C . TRP A 1 119 ? 3.245 6.477 43.116 1.00 70.44 119 TRP A C 1
ATOM 978 O O . TRP A 1 119 ? 4.075 5.648 42.748 1.00 70.44 119 TRP A O 1
ATOM 988 N N . VAL A 1 120 ? 1.980 6.438 42.701 1.00 64.25 120 VAL A N 1
ATOM 989 C CA . VAL A 1 120 ? 1.493 5.463 41.721 1.00 64.25 120 VAL A CA 1
ATOM 990 C C . VAL A 1 120 ? 1.543 6.092 40.332 1.00 64.25 120 VAL A C 1
ATOM 992 O O . VAL A 1 120 ? 1.037 7.192 40.107 1.00 64.25 120 VAL A O 1
ATOM 995 N N . LYS A 1 121 ? 2.156 5.387 39.377 1.00 62.69 121 LYS A N 1
ATOM 996 C CA . LYS A 1 121 ? 2.171 5.794 37.970 1.00 62.69 121 LYS A CA 1
ATOM 997 C C . LYS A 1 121 ? 0.806 5.508 37.341 1.00 62.69 121 LYS A C 1
ATOM 999 O O . LYS A 1 121 ? 0.500 4.359 37.034 1.00 62.69 121 LYS A O 1
ATOM 1004 N N . CYS A 1 122 ? 0.020 6.547 37.086 1.00 64.19 122 CYS A N 1
ATOM 1005 C CA . CYS A 1 122 ? -1.170 6.441 36.245 1.00 64.19 122 CYS A CA 1
ATOM 1006 C C . CYS A 1 122 ? -0.783 6.715 34.789 1.00 64.19 122 CYS A C 1
ATOM 1008 O O . CYS A 1 122 ? -0.550 7.861 34.410 1.00 64.19 122 CYS A O 1
ATOM 1010 N N . ASN A 1 123 ? -0.697 5.668 33.965 1.00 69.94 123 ASN A N 1
ATOM 1011 C CA . ASN A 1 123 ? -0.633 5.858 32.518 1.00 69.94 123 ASN A CA 1
ATOM 1012 C C . ASN A 1 123 ? -2.051 6.178 32.034 1.00 69.94 123 ASN A C 1
ATOM 1014 O O . ASN A 1 123 ? -2.933 5.327 32.123 1.00 69.94 123 ASN A O 1
ATOM 1018 N N . VAL A 1 124 ? -2.269 7.395 31.543 1.00 61.25 124 VAL A N 1
ATOM 1019 C CA . VAL A 1 124 ? -3.505 7.762 30.847 1.00 61.25 124 VAL A CA 1
ATOM 1020 C C . VAL A 1 124 ? -3.197 7.704 29.359 1.00 61.25 124 VAL A C 1
ATOM 1022 O O . VAL A 1 124 ? -2.435 8.534 28.865 1.00 61.25 124 VAL A O 1
ATOM 1025 N N . ASP A 1 125 ? -3.738 6.706 28.660 1.00 72.44 125 ASP A N 1
ATOM 1026 C CA . ASP A 1 125 ? -3.711 6.713 27.199 1.00 72.44 125 ASP A CA 1
ATOM 1027 C C . ASP A 1 125 ? -4.771 7.708 26.712 1.00 72.44 125 ASP A C 1
ATOM 1029 O O . ASP A 1 125 ? -5.924 7.693 27.151 1.00 72.44 125 ASP A O 1
ATOM 1033 N N . GLY A 1 126 ? -4.346 8.673 25.908 1.00 49.34 126 GLY A N 1
ATOM 1034 C CA . GLY A 1 126 ? -5.133 9.865 25.637 1.00 49.34 126 GLY A CA 1
ATOM 1035 C C . GLY A 1 126 ? -6.130 9.662 24.505 1.00 49.34 126 GLY A C 1
ATOM 1036 O O . GLY A 1 126 ? -5.807 10.017 23.375 1.00 49.34 126 GLY A O 1
ATOM 1037 N N . GLY A 1 127 ? -7.361 9.249 24.816 1.00 54.22 127 GLY A N 1
ATOM 1038 C CA . GLY A 1 127 ? -8.535 9.519 23.972 1.00 54.22 127 GLY A CA 1
ATOM 1039 C C . GLY A 1 127 ? -8.779 11.030 23.847 1.00 54.22 127 GLY A C 1
ATOM 1040 O O . GLY A 1 127 ? -8.409 11.793 24.742 1.00 54.22 127 GLY A O 1
ATOM 1041 N N . ASP A 1 128 ? -9.273 11.491 22.701 1.00 59.50 128 ASP A N 1
ATOM 1042 C CA . ASP A 1 128 ? -9.492 12.916 22.444 1.00 59.50 128 ASP A CA 1
ATOM 1043 C C . ASP A 1 128 ? -10.666 13.469 23.268 1.00 59.50 128 ASP A C 1
ATOM 1045 O O . ASP A 1 128 ? -11.701 12.825 23.426 1.00 59.50 128 ASP A O 1
ATOM 1049 N N . GLY A 1 129 ? -10.455 14.646 23.841 1.00 44.50 129 GLY A N 1
ATOM 1050 C CA . GLY A 1 129 ? -11.307 15.287 24.834 1.00 44.50 129 GLY A CA 1
ATOM 1051 C C . GLY A 1 129 ? -10.533 16.456 25.430 1.00 44.50 129 GLY A C 1
ATOM 1052 O O . GLY A 1 129 ? -9.489 16.265 26.059 1.00 44.50 129 GLY A O 1
ATOM 1053 N N . GLU A 1 130 ? -10.991 17.673 25.154 1.00 53.09 130 GLU A N 1
ATOM 1054 C CA . GLU A 1 130 ? -10.303 18.938 25.423 1.00 53.09 130 GLU A CA 1
ATOM 1055 C C . GLU A 1 130 ? -10.037 19.188 26.923 1.00 53.09 130 GLU A C 1
ATOM 1057 O O . GLU A 1 130 ? -10.782 19.899 27.585 1.00 53.09 130 GLU A O 1
ATOM 1062 N N 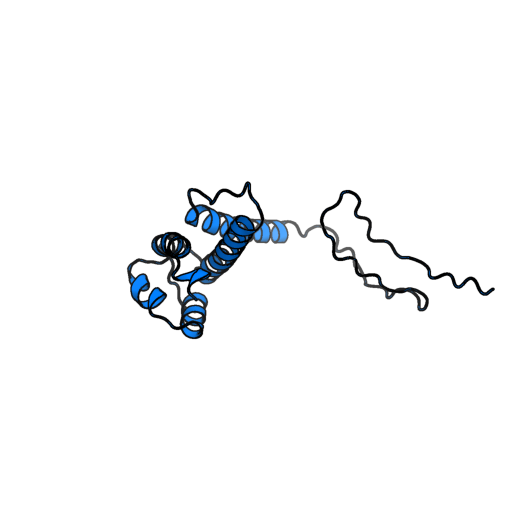. ASN A 1 131 ? -8.968 18.600 27.478 1.00 49.12 131 ASN A N 1
ATOM 1063 C CA . ASN A 1 131 ? -8.103 19.160 28.534 1.00 49.12 131 ASN A CA 1
ATOM 1064 C C . ASN A 1 131 ? -7.030 18.135 28.943 1.00 49.12 131 ASN A C 1
ATOM 1066 O O . ASN A 1 131 ? -7.164 17.410 29.931 1.00 49.12 131 ASN A O 1
ATOM 1070 N N . LYS A 1 132 ? -5.928 18.046 28.190 1.00 50.75 132 LYS A N 1
ATOM 1071 C CA . LYS A 1 132 ? -4.839 17.108 28.505 1.00 50.75 132 LYS A CA 1
ATOM 1072 C C . LYS A 1 132 ? -3.758 17.789 29.344 1.00 50.75 132 LYS A C 1
ATOM 1074 O O . LYS A 1 132 ? -2.887 18.478 28.819 1.00 50.75 132 LYS A O 1
ATOM 1079 N N . ARG A 1 133 ? -3.764 17.534 30.654 1.00 49.25 133 ARG A N 1
ATOM 1080 C CA . ARG A 1 133 ? -2.546 17.573 31.478 1.00 49.25 133 ARG A CA 1
ATOM 1081 C C . ARG A 1 133 ? -2.320 16.180 32.048 1.00 49.25 133 ARG A C 1
ATOM 1083 O O . ARG A 1 133 ? -3.160 15.674 32.783 1.00 49.25 133 ARG A O 1
ATOM 1090 N N . ALA A 1 134 ? -1.182 15.572 31.721 1.00 53.78 134 ALA A N 1
ATOM 1091 C CA . ALA A 1 134 ? -0.684 14.444 32.495 1.00 53.78 134 ALA A CA 1
ATOM 1092 C C . ALA A 1 134 ? -0.361 14.966 33.902 1.00 53.78 134 ALA A C 1
ATOM 1094 O O . ALA A 1 134 ? 0.397 15.925 34.055 1.00 53.78 134 ALA A O 1
ATOM 1095 N N . GLY A 1 135 ? -0.997 14.387 34.914 1.00 56.56 135 GLY A N 1
ATOM 1096 C CA . GLY A 1 135 ? -0.867 14.802 36.302 1.00 56.56 135 GLY A CA 1
ATOM 1097 C C . GLY A 1 135 ? -0.527 13.616 37.184 1.00 56.56 135 GLY A C 1
ATOM 1098 O O . GLY A 1 135 ? -0.853 12.472 36.874 1.00 56.56 135 GLY A O 1
ATOM 1099 N N . TRP A 1 136 ? 0.126 13.902 38.299 1.00 58.22 136 TRP A N 1
ATOM 1100 C CA . TRP A 1 136 ? 0.413 12.920 39.328 1.00 58.22 136 TRP A CA 1
ATOM 1101 C C . TRP A 1 136 ? -0.586 13.092 40.469 1.00 58.22 136 TRP A C 1
ATOM 1103 O O . TRP A 1 136 ? -0.858 14.222 40.877 1.00 58.22 136 TRP A O 1
ATOM 1113 N N . MET A 1 137 ? -1.119 11.993 40.998 1.00 50.81 137 MET A N 1
ATOM 1114 C CA . MET A 1 137 ? -1.973 12.027 42.185 1.00 50.81 137 MET A CA 1
ATOM 1115 C C . MET A 1 137 ? -1.213 11.470 43.384 1.00 50.81 137 MET A C 1
ATOM 1117 O O . MET A 1 137 ? -0.640 10.383 43.321 1.00 50.81 137 MET A O 1
ATOM 1121 N N . ARG A 1 138 ? -1.222 12.225 44.485 1.00 43.88 138 ARG A N 1
ATOM 1122 C CA . ARG A 1 138 ? -0.731 11.762 45.781 1.00 43.88 138 ARG A CA 1
ATOM 1123 C C . ARG A 1 138 ? -1.807 10.887 46.411 1.00 43.88 138 ARG A C 1
ATOM 1125 O O . ARG A 1 138 ? -2.948 11.319 46.545 1.00 43.88 138 ARG A O 1
ATOM 1132 N N . TRP A 1 139 ? -1.443 9.678 46.806 1.00 45.81 139 TRP A N 1
ATOM 1133 C CA . TRP A 1 139 ? -2.339 8.803 47.548 1.00 45.81 139 TRP A CA 1
ATOM 1134 C C . TRP A 1 139 ? -2.503 9.327 48.984 1.00 45.81 139 TRP A C 1
ATOM 1136 O O . TRP A 1 139 ? -1.510 9.554 49.678 1.00 45.81 139 TRP A 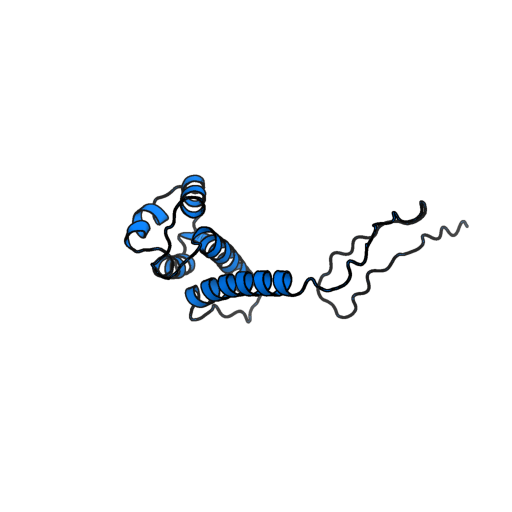O 1
ATOM 1146 N N . SER A 1 140 ? -3.741 9.545 49.429 1.00 47.12 140 SER A N 1
ATOM 1147 C CA . SER A 1 140 ? -4.065 9.854 50.825 1.00 47.12 140 SER A CA 1
ATOM 1148 C C . SER A 1 140 ? -4.852 8.695 51.430 1.00 47.12 140 SER A C 1
ATOM 1150 O O . SER A 1 140 ? -6.024 8.513 51.106 1.00 47.12 140 SER A O 1
ATOM 1152 N N . SER A 1 141 ? -4.241 7.923 52.332 1.00 44.91 141 SER A N 1
ATOM 1153 C CA . SER A 1 141 ? -5.033 7.152 53.292 1.00 44.91 141 SER A CA 1
ATOM 1154 C C . SER A 1 141 ? -5.538 8.091 54.372 1.00 44.91 141 SER A C 1
ATOM 1156 O O . SER A 1 141 ? -4.781 8.454 55.276 1.00 44.91 141 SER A O 1
ATOM 1158 N N . GLU A 1 142 ? -6.813 8.446 54.319 1.00 43.16 142 GLU A N 1
ATOM 1159 C CA . GLU A 1 142 ? -7.529 8.757 55.550 1.00 43.16 142 GLU A CA 1
ATOM 1160 C C . GLU A 1 142 ? -7.701 7.436 56.303 1.00 43.16 142 GLU A C 1
ATOM 1162 O O . GLU A 1 142 ? -8.412 6.530 55.867 1.00 43.16 142 GLU A O 1
ATOM 1167 N N . LYS A 1 143 ? -6.954 7.288 57.400 1.00 43.41 143 LYS A N 1
ATOM 1168 C CA . LYS A 1 143 ? -7.269 6.291 58.419 1.00 43.41 143 LYS A CA 1
ATOM 1169 C C . LYS A 1 143 ? -8.354 6.901 59.306 1.00 43.41 143 LYS A C 1
ATOM 1171 O O . LYS A 1 143 ? -8.125 7.949 59.904 1.00 43.41 143 LYS A O 1
ATOM 1176 N N . SER A 1 144 ? -9.507 6.239 59.300 1.00 44.72 144 SER A N 1
ATOM 1177 C CA . SER A 1 144 ? -10.610 6.327 60.267 1.00 44.72 144 SER A CA 1
ATOM 1178 C C . SER A 1 144 ? -10.145 6.279 61.716 1.00 44.72 144 SER A C 1
ATOM 1180 O O . SER A 1 144 ? -9.222 5.468 61.972 1.00 44.72 144 SER A O 1
#

Mean predicted aligned error: 14.06 Å

Solvent-accessible surface area (backbone atoms only — not comparable to full-atom values): 9143 Å² total; per-residue (Å²): 107,52,77,69,50,68,30,74,70,34,32,62,37,45,71,65,48,36,22,80,93,41,47,65,62,62,73,69,43,53,74,67,54,39,53,54,47,42,67,76,39,85,46,36,28,100,85,42,82,62,26,41,57,45,52,52,45,40,50,51,49,52,52,48,58,48,50,37,62,74,75,34,94,84,58,72,80,69,93,55,56,52,59,53,33,53,50,52,48,50,50,54,55,54,51,52,56,50,56,70,73,56,72,83,61,81,84,76,80,79,72,87,72,83,77,63,94,77,56,66,87,75,86,77,83,82,73,91,67,102,74,91,72,95,73,85,61,80,76,76,83,82,78,131

Radius of gyration: 22.75 Å; Cα contacts (8 Å, |Δi|>4): 85; chains: 1; bounding box: 42×40×75 Å

Organism: NCBI:txid4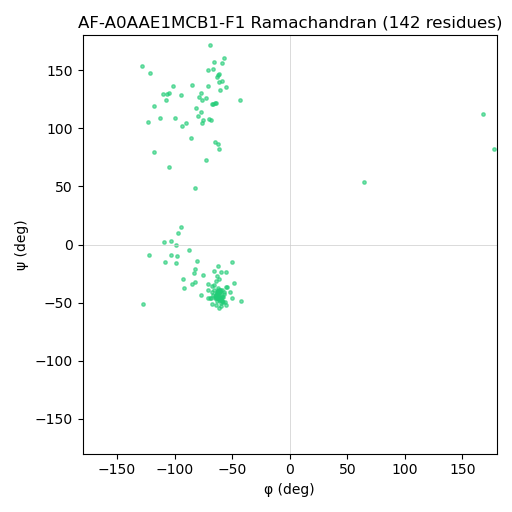99986

Secondary structure (DSSP, 8-state):
-TTTTTSHHHHHHHHHHB-GGGHHHHHHS-HHHHHHHHHHS--B-TT-TTHHHHHHHHHHHHHHHHHHHHH-TT----SSHHHHHHHHHHHHHHHHHHHHHTTTS--------PPPTTB--------S-S-------B------